Protein AF-A0A3B8V3L2-F1 (afdb_monomer_lite)

Secondary structure (DSSP, 8-state):
-EEPP--SSSS-EEEEEEE-SPSTT--EEEEEEES--SS-TT-S----SS--PPPSS--HHHHHHHHHHT-PPPP---

Structure (mmCIF, N/CA/C/O backbone):
data_AF-A0A3B8V3L2-F1
#
_entry.id   AF-A0A3B8V3L2-F1
#
loop_
_atom_site.group_PDB
_atom_site.id
_atom_site.type_symbol
_atom_site.label_atom_id
_atom_site.label_alt_id
_atom_site.label_comp_id
_atom_site.label_asym_id
_atom_site.label_entity_id
_atom_site.label_seq_id
_atom_site.pdbx_PDB_ins_code
_atom_site.Cartn_x
_atom_site.Cartn_y
_atom_site.Cartn_z
_atom_site.occupancy
_atom_site.B_iso_or_equiv
_atom_site.auth_seq_id
_atom_site.auth_comp_id
_atom_site.auth_asym_id
_atom_site.auth_atom_id
_atom_site.pdbx_PDB_model_num
ATOM 1 N N . MET A 1 1 ? 6.289 -10.419 9.105 1.00 91.88 1 MET A N 1
ATOM 2 C CA . MET A 1 1 ? 6.636 -9.783 7.821 1.00 91.88 1 MET A CA 1
ATOM 3 C C . MET A 1 1 ? 6.258 -10.753 6.730 1.00 91.88 1 MET A C 1
ATOM 5 O O . MET A 1 1 ? 6.643 -11.913 6.831 1.00 91.88 1 MET A O 1
ATOM 9 N N . THR A 1 2 ? 5.503 -10.284 5.746 1.00 97.94 2 THR A N 1
ATOM 10 C CA . THR A 1 2 ? 5.026 -11.084 4.619 1.00 97.94 2 THR A CA 1
ATOM 11 C C . THR A 1 2 ? 5.299 -10.312 3.338 1.00 97.94 2 THR A C 1
ATOM 13 O O . THR A 1 2 ? 4.839 -9.180 3.199 1.00 97.94 2 THR A O 1
ATOM 16 N N . ALA A 1 3 ? 6.043 -10.902 2.405 1.00 98.06 3 ALA A N 1
ATOM 17 C CA . ALA A 1 3 ? 6.182 -10.342 1.065 1.00 98.06 3 ALA A CA 1
ATOM 18 C C . ALA A 1 3 ? 4.849 -10.471 0.311 1.00 98.06 3 ALA A C 1
ATOM 20 O O . ALA A 1 3 ? 4.202 -11.519 0.368 1.00 98.06 3 ALA A O 1
ATOM 21 N N . LEU A 1 4 ? 4.434 -9.411 -0.380 1.00 97.88 4 LEU A N 1
ATOM 22 C CA . LEU A 1 4 ? 3.273 -9.459 -1.267 1.00 97.88 4 LEU A CA 1
ATOM 23 C C . LEU A 1 4 ? 3.638 -10.146 -2.591 1.00 97.88 4 LEU A C 1
ATOM 25 O O . LEU A 1 4 ? 4.813 -10.176 -2.966 1.00 97.88 4 LEU A O 1
ATOM 29 N N . PRO A 1 5 ? 2.642 -10.679 -3.322 1.00 97.75 5 PRO A N 1
ATOM 30 C CA . PRO A 1 5 ? 2.853 -11.154 -4.681 1.00 97.75 5 PRO A CA 1
ATOM 31 C C . PRO A 1 5 ? 3.454 -10.059 -5.567 1.00 97.75 5 PRO A C 1
ATOM 33 O O . PRO A 1 5 ? 2.985 -8.923 -5.557 1.00 97.75 5 PRO A O 1
ATOM 36 N N . HIS A 1 6 ? 4.461 -10.424 -6.357 1.00 96.56 6 HIS A N 1
ATOM 37 C CA . HIS A 1 6 ? 5.006 -9.544 -7.382 1.00 96.56 6 HIS A CA 1
ATOM 38 C C . HIS A 1 6 ? 4.083 -9.573 -8.603 1.00 96.56 6 HIS A C 1
ATOM 40 O O . HIS A 1 6 ? 3.909 -10.622 -9.225 1.00 96.56 6 HIS A O 1
ATOM 46 N N . LEU A 1 7 ? 3.448 -8.445 -8.908 1.00 96.25 7 LEU A N 1
ATOM 47 C CA . LEU A 1 7 ? 2.429 -8.328 -9.949 1.00 96.25 7 LEU A CA 1
ATOM 48 C C . 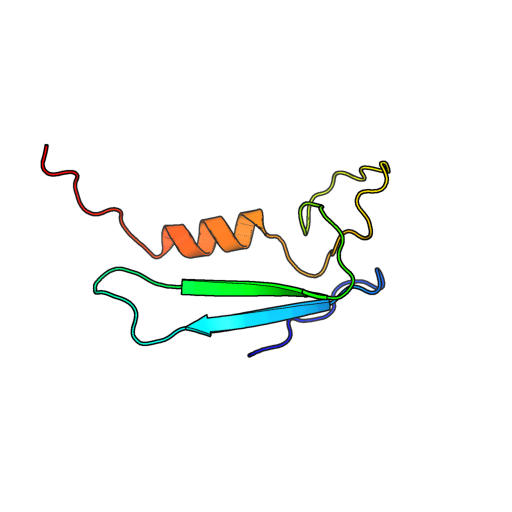LEU A 1 7 ? 2.993 -7.745 -11.243 1.00 96.25 7 LEU A C 1
ATOM 50 O O . LEU A 1 7 ? 2.387 -7.929 -12.301 1.00 96.25 7 LEU A O 1
ATOM 54 N N . ALA A 1 8 ? 4.121 -7.032 -11.183 1.00 93.62 8 ALA A N 1
ATOM 55 C CA . ALA A 1 8 ? 4.729 -6.474 -12.379 1.00 93.62 8 ALA A CA 1
ATOM 56 C C . ALA A 1 8 ? 6.227 -6.175 -12.243 1.00 93.62 8 ALA A C 1
ATOM 58 O O . ALA A 1 8 ? 6.663 -5.621 -11.242 1.00 93.62 8 ALA A O 1
ATOM 59 N N . ASP A 1 9 ? 6.978 -6.360 -13.334 1.00 95.44 9 ASP A N 1
ATOM 60 C CA . ASP A 1 9 ? 8.414 -6.054 -13.422 1.00 95.44 9 ASP A CA 1
ATOM 61 C C . ASP A 1 9 ? 8.697 -4.534 -13.482 1.00 95.44 9 ASP A C 1
ATOM 63 O O . ASP A 1 9 ? 9.241 -4.002 -14.450 1.00 95.44 9 ASP A O 1
ATOM 67 N N . ASP A 1 10 ? 8.283 -3.773 -12.465 1.00 93.75 10 ASP A N 1
ATOM 68 C CA . ASP A 1 10 ? 8.717 -2.382 -12.251 1.00 93.75 10 ASP A CA 1
ATOM 69 C C . ASP A 1 10 ? 9.928 -2.291 -11.324 1.00 93.75 10 ASP A C 1
ATOM 71 O O . ASP A 1 10 ? 10.356 -1.176 -11.022 1.00 93.75 10 ASP A O 1
ATOM 75 N N . GLY A 1 11 ? 10.480 -3.445 -10.919 1.00 95.94 11 GLY A N 1
ATOM 76 C CA . GLY A 1 11 ? 11.567 -3.672 -9.958 1.00 95.94 11 GLY A CA 1
ATOM 77 C C . GLY A 1 11 ? 11.419 -2.915 -8.643 1.00 95.94 11 GLY A C 1
ATOM 78 O O . GLY A 1 11 ? 12.406 -2.461 -8.057 1.00 95.94 11 GLY A O 1
ATOM 79 N N . THR A 1 12 ? 10.176 -2.784 -8.204 1.00 97.50 12 THR A N 1
ATOM 80 C CA . THR A 1 12 ? 9.839 -2.609 -6.799 1.00 97.50 12 THR A CA 1
ATOM 81 C C . THR A 1 12 ? 9.386 -3.947 -6.213 1.00 97.50 12 THR A C 1
ATOM 83 O O . THR A 1 12 ? 9.166 -4.910 -6.944 1.00 97.50 12 THR A O 1
ATOM 86 N N . SER A 1 13 ? 9.272 -4.015 -4.893 1.00 98.25 13 SER A N 1
ATOM 87 C CA . SER A 1 13 ? 8.566 -5.091 -4.195 1.00 98.25 13 SER A CA 1
ATOM 88 C C . SER A 1 13 ? 7.918 -4.536 -2.931 1.00 98.25 13 SER A C 1
ATOM 90 O O . SER A 1 13 ? 8.271 -3.440 -2.476 1.00 98.25 13 SER A O 1
ATOM 92 N N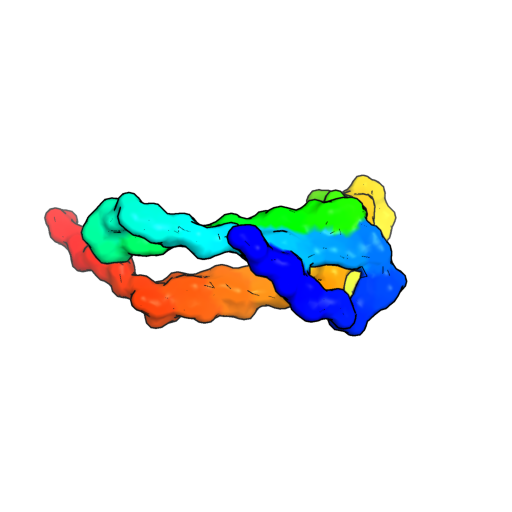 . VAL A 1 14 ? 6.953 -5.264 -2.365 1.00 98.44 14 VAL A N 1
ATOM 93 C CA . VAL A 1 14 ? 6.208 -4.811 -1.183 1.00 98.44 14 VAL A CA 1
ATOM 94 C C . VAL A 1 14 ? 6.274 -5.843 -0.065 1.00 98.44 14 VAL A C 1
ATOM 96 O O . VAL A 1 14 ? 6.043 -7.032 -0.271 1.00 98.44 14 VAL A O 1
ATOM 99 N N . GLU A 1 15 ? 6.555 -5.362 1.141 1.00 98.56 15 GLU A N 1
ATOM 100 C CA . GLU A 1 15 ? 6.521 -6.126 2.386 1.00 98.56 15 GLU A CA 1
ATOM 101 C C . GLU A 1 15 ? 5.393 -5.586 3.279 1.00 98.56 15 GLU A C 1
ATOM 103 O O . GLU A 1 15 ? 5.191 -4.371 3.366 1.00 98.56 15 GLU A O 1
ATOM 108 N N . ARG A 1 16 ? 4.664 -6.482 3.952 1.00 98.25 16 ARG A N 1
ATOM 109 C CA . ARG A 1 16 ? 3.621 -6.180 4.945 1.00 98.25 16 ARG A CA 1
ATOM 110 C C . ARG A 1 16 ? 4.043 -6.640 6.336 1.00 98.25 16 ARG A C 1
ATOM 112 O O . ARG A 1 16 ? 4.589 -7.733 6.510 1.00 98.25 16 ARG A O 1
ATOM 119 N N . TRP A 1 17 ? 3.726 -5.834 7.341 1.00 98.12 17 TRP A N 1
ATOM 120 C CA . TRP A 1 17 ? 3.827 -6.185 8.753 1.00 98.12 17 TRP A CA 1
ATOM 121 C C . TRP A 1 17 ? 2.487 -5.952 9.427 1.00 98.12 17 TRP A C 1
ATOM 123 O O . TRP A 1 17 ? 1.967 -4.838 9.422 1.00 98.12 17 TRP A O 1
ATOM 133 N N . ASP A 1 18 ? 1.970 -7.009 10.033 1.00 95.81 18 ASP A N 1
ATOM 134 C CA . ASP A 1 18 ? 0.806 -6.978 10.902 1.00 95.81 18 ASP A CA 1
ATOM 135 C C . ASP A 1 18 ? 1.293 -6.885 12.349 1.00 95.81 18 ASP A C 1
ATOM 137 O O . ASP A 1 18 ? 2.066 -7.737 12.799 1.00 95.81 18 ASP A O 1
ATOM 141 N N . TYR A 1 19 ? 0.883 -5.833 13.058 1.00 94.12 19 TYR A N 1
ATOM 142 C CA . TYR A 1 19 ? 1.245 -5.631 14.458 1.00 94.12 19 TYR A CA 1
ATOM 143 C C . TYR A 1 19 ? 0.125 -6.142 15.364 1.00 94.12 19 TYR A C 1
ATOM 145 O O . TYR A 1 19 ? -1.047 -5.822 15.171 1.00 94.12 19 TYR A O 1
ATOM 153 N N . ALA A 1 20 ? 0.501 -6.948 16.356 1.00 88.94 20 ALA A N 1
ATOM 154 C CA . ALA A 1 20 ? -0.392 -7.417 17.410 1.00 88.94 20 ALA A CA 1
ATOM 155 C C . ALA A 1 20 ? -0.383 -6.450 18.611 1.00 88.94 20 ALA A C 1
ATOM 157 O O . ALA A 1 20 ? 0.373 -5.482 18.625 1.00 88.94 20 ALA A O 1
ATOM 158 N N . GLU A 1 21 ? -1.227 -6.723 19.613 1.00 88.25 21 GLU A N 1
ATOM 159 C CA . GLU A 1 21 ? -1.225 -6.021 20.913 1.00 88.25 21 GLU A CA 1
ATOM 160 C C . GLU A 1 21 ? -1.458 -4.499 20.821 1.00 88.25 21 GLU A C 1
ATOM 162 O O . GLU A 1 21 ? -0.926 -3.709 21.597 1.00 88.25 21 GLU A O 1
ATOM 167 N N . CYS A 1 22 ? -2.285 -4.072 19.866 1.00 87.38 22 CYS A N 1
ATOM 168 C CA . CYS A 1 22 ? -2.715 -2.681 19.757 1.00 87.38 22 CYS A CA 1
ATOM 169 C C . CYS A 1 22 ? -3.667 -2.297 20.908 1.00 87.38 22 CYS A C 1
ATOM 171 O O . CYS A 1 22 ? -4.321 -3.154 21.508 1.00 87.38 22 CYS A O 1
ATOM 173 N N . ALA A 1 23 ? -3.782 -0.996 21.200 1.00 86.50 23 ALA A N 1
ATOM 174 C CA . ALA A 1 23 ? -4.764 -0.493 22.163 1.00 86.50 23 ALA A CA 1
ATOM 175 C C . ALA A 1 23 ? -6.190 -0.931 21.777 1.00 86.50 23 ALA A C 1
ATOM 177 O O . ALA A 1 23 ? -6.485 -1.138 20.595 1.00 86.50 23 ALA A O 1
ATOM 178 N N . ALA A 1 24 ? -7.083 -1.061 22.761 1.00 82.81 24 ALA A N 1
ATOM 179 C CA . ALA A 1 24 ? -8.446 -1.540 22.533 1.00 82.81 24 ALA A CA 1
ATOM 180 C C . ALA A 1 24 ? -9.158 -0.739 21.426 1.00 82.81 24 ALA A C 1
ATOM 182 O O . ALA A 1 24 ? -9.201 0.489 21.468 1.00 82.81 24 ALA A O 1
ATOM 183 N N . GLY A 1 25 ? -9.700 -1.447 20.430 1.00 82.75 25 GLY A N 1
ATOM 184 C CA . GLY A 1 25 ? -10.377 -0.833 19.283 1.00 82.75 25 GLY A CA 1
ATOM 185 C C . GLY A 1 25 ? -9.451 -0.232 18.219 1.00 82.75 25 GLY A C 1
ATOM 186 O O . GLY A 1 25 ? -9.945 0.420 17.306 1.00 82.75 25 GLY A O 1
ATOM 187 N N . SER A 1 26 ? -8.134 -0.446 18.302 1.00 88.00 26 SER A N 1
ATOM 188 C CA . SER A 1 26 ? -7.165 0.025 17.304 1.00 88.00 26 SER A CA 1
ATOM 189 C C . SER A 1 26 ? -6.442 -1.130 16.610 1.00 88.00 26 SER A C 1
ATOM 191 O O . SER A 1 26 ? -6.402 -2.258 17.103 1.00 88.00 26 SER A O 1
ATOM 193 N N . GLY A 1 27 ? -5.865 -0.842 15.449 1.00 91.81 27 GLY A N 1
ATOM 194 C CA . GLY A 1 27 ? -4.975 -1.749 14.738 1.00 91.81 27 GLY A CA 1
ATOM 195 C C . GLY A 1 27 ? -3.856 -0.987 14.052 1.00 91.81 27 GLY A C 1
ATOM 196 O O . GLY A 1 27 ? -3.963 0.219 13.819 1.00 91.81 27 GLY A O 1
ATOM 197 N N . PHE A 1 28 ? -2.786 -1.699 13.710 1.00 94.62 28 PHE A N 1
ATOM 198 C CA . PHE A 1 28 ? -1.687 -1.138 12.942 1.00 94.62 28 PHE A CA 1
ATOM 199 C C . PHE A 1 28 ? -1.139 -2.167 11.953 1.00 94.62 28 PHE A C 1
ATOM 201 O O . PHE A 1 28 ? -0.726 -3.267 12.321 1.00 94.62 28 PHE A O 1
ATOM 208 N N . VAL A 1 29 ? -1.133 -1.790 10.676 1.00 96.81 29 VAL A N 1
ATOM 209 C CA . VAL A 1 29 ? -0.527 -2.563 9.593 1.00 96.81 29 VAL A CA 1
ATOM 210 C C . VAL A 1 29 ? 0.404 -1.631 8.835 1.00 96.81 29 VAL A C 1
ATOM 212 O O . VAL A 1 29 ? 0.007 -0.539 8.428 1.00 96.81 29 VAL A O 1
ATOM 215 N N . PHE A 1 30 ? 1.645 -2.063 8.639 1.00 97.62 30 PHE A N 1
ATOM 216 C CA . PHE A 1 30 ? 2.650 -1.304 7.907 1.00 97.62 30 PHE A CA 1
ATOM 217 C C . PHE A 1 30 ? 2.955 -1.975 6.573 1.00 97.62 30 PHE A C 1
ATOM 219 O O . PHE A 1 30 ? 3.113 -3.194 6.506 1.00 97.62 30 PHE A O 1
ATOM 226 N N . TYR A 1 31 ? 3.087 -1.164 5.527 1.00 98.31 31 TYR A N 1
ATOM 227 C CA . TYR A 1 31 ? 3.561 -1.594 4.218 1.00 98.31 31 TYR A CA 1
ATOM 228 C C . TYR A 1 31 ? 4.824 -0.825 3.861 1.00 98.31 31 TYR A C 1
ATOM 230 O O . TYR A 1 31 ? 4.855 0.405 3.933 1.00 98.31 31 TYR A O 1
ATOM 238 N N . LYS A 1 32 ? 5.855 -1.549 3.430 1.00 97.94 32 LYS A N 1
ATOM 239 C CA . LYS A 1 32 ? 7.106 -0.977 2.932 1.00 97.94 32 LYS A CA 1
ATOM 240 C C . LYS A 1 32 ? 7.258 -1.332 1.472 1.00 97.94 32 LYS A C 1
ATOM 242 O O . LYS A 1 32 ? 7.133 -2.492 1.094 1.00 97.94 32 LYS A O 1
ATOM 247 N N . ILE A 1 33 ? 7.594 -0.328 0.679 1.00 97.81 33 ILE A N 1
ATOM 248 C CA . ILE A 1 33 ? 7.850 -0.481 -0.746 1.00 97.81 33 ILE A CA 1
ATOM 249 C C . ILE A 1 33 ? 9.347 -0.348 -0.953 1.00 97.81 33 ILE A C 1
ATOM 251 O O . ILE A 1 33 ? 9.938 0.704 -0.705 1.00 97.81 33 ILE A O 1
ATOM 255 N N . LEU A 1 34 ? 9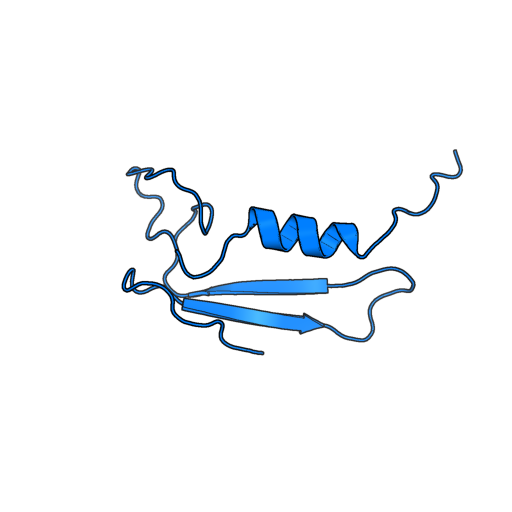.966 -1.439 -1.374 1.00 98.19 34 LEU A N 1
ATOM 256 C CA . LEU A 1 34 ? 11.391 -1.515 -1.650 1.00 98.19 34 LEU A CA 1
ATOM 257 C C . LEU A 1 34 ? 11.645 -1.073 -3.088 1.00 98.19 34 LEU A C 1
ATOM 259 O O . LEU A 1 34 ? 10.900 -1.426 -3.999 1.00 98.19 34 LEU A O 1
ATOM 263 N N . GLY A 1 35 ? 12.678 -0.254 -3.291 1.00 96.38 35 GLY A N 1
ATOM 264 C CA . GLY A 1 35 ? 12.997 0.318 -4.604 1.00 96.38 35 GLY A CA 1
ATOM 265 C C . GLY A 1 35 ? 11.968 1.330 -5.128 1.00 96.38 35 GLY A C 1
ATOM 266 O O . GLY A 1 35 ? 12.173 1.889 -6.204 1.00 96.38 35 GLY A O 1
ATOM 267 N N . GLY A 1 36 ? 10.886 1.581 -4.385 1.00 94.12 36 GLY A N 1
ATOM 268 C CA . GLY A 1 36 ? 9.881 2.586 -4.703 1.00 94.12 36 GLY A CA 1
ATOM 269 C C . GLY A 1 36 ? 10.375 4.005 -4.433 1.00 94.12 36 GLY A C 1
ATOM 270 O O . GLY A 1 36 ? 11.202 4.250 -3.557 1.00 94.12 36 GLY A O 1
ATOM 271 N N . GLY A 1 37 ? 9.854 4.948 -5.206 1.00 92.94 37 GLY A N 1
ATOM 272 C CA . GLY A 1 37 ? 10.009 6.375 -4.986 1.00 92.94 37 GLY A CA 1
ATOM 273 C C . GLY A 1 37 ? 8.798 7.002 -4.285 1.00 92.94 37 GLY A C 1
ATOM 274 O O . GLY A 1 37 ? 7.857 6.311 -3.894 1.00 92.94 37 GLY A O 1
ATOM 275 N N . HIS A 1 38 ? 8.803 8.328 -4.152 1.00 94.19 38 HIS A N 1
ATOM 276 C CA . HIS A 1 38 ? 7.741 9.122 -3.532 1.00 94.19 38 HIS A CA 1
ATOM 277 C C . HIS A 1 38 ? 6.518 9.267 -4.458 1.00 94.19 38 HIS A C 1
ATOM 279 O O . HIS A 1 38 ? 6.219 10.335 -4.991 1.00 94.19 38 HIS A O 1
ATOM 285 N N . THR A 1 39 ? 5.832 8.151 -4.689 1.00 93.12 39 THR A N 1
ATOM 286 C CA . THR A 1 39 ? 4.667 8.029 -5.576 1.00 93.12 39 THR A CA 1
ATOM 287 C C . THR A 1 39 ? 3.525 7.300 -4.872 1.00 93.12 39 THR A C 1
ATOM 289 O O . THR A 1 39 ? 3.733 6.681 -3.831 1.00 93.12 39 THR A O 1
ATOM 292 N N . TRP A 1 40 ? 2.317 7.357 -5.445 1.00 95.12 40 TRP A N 1
ATOM 293 C CA . TRP A 1 40 ? 1.170 6.602 -4.940 1.00 95.12 40 TRP A CA 1
ATOM 294 C C . TRP A 1 40 ? 1.115 5.193 -5.563 1.00 95.12 40 TRP A C 1
ATOM 296 O O . TRP A 1 40 ? 0.919 5.087 -6.781 1.00 95.12 40 TRP A O 1
ATOM 306 N N . PRO A 1 41 ? 1.280 4.116 -4.776 1.00 95.94 41 PRO A N 1
ATOM 307 C CA . PRO A 1 41 ? 1.287 2.737 -5.272 1.00 95.94 41 PRO A CA 1
ATOM 308 C C . PRO A 1 41 ? -0.060 2.347 -5.879 1.00 95.94 41 PRO A C 1
ATOM 310 O O . PRO A 1 41 ? -1.111 2.723 -5.357 1.00 95.94 41 PRO A O 1
ATOM 313 N N . GLY A 1 42 ? -0.026 1.641 -7.010 1.00 94.56 42 GLY A N 1
ATOM 314 C CA . GLY A 1 42 ? -1.235 1.230 -7.734 1.00 94.56 42 GLY A CA 1
ATOM 315 C C . GLY A 1 42 ? -1.964 2.368 -8.460 1.00 94.56 42 GLY A C 1
ATOM 316 O O . GLY A 1 42 ? -2.931 2.119 -9.175 1.00 94.56 42 GLY A O 1
ATOM 317 N N . SER A 1 43 ? -1.496 3.619 -8.349 1.00 92.69 43 SER A N 1
ATOM 318 C CA . SER A 1 43 ? -2.107 4.741 -9.066 1.00 92.69 43 SER A CA 1
ATOM 319 C C . SER A 1 43 ? -1.979 4.570 -10.587 1.00 92.69 43 SER A C 1
ATOM 321 O O . SER A 1 43 ? -0.881 4.274 -11.078 1.00 92.69 43 SER A O 1
ATOM 323 N N . PRO A 1 44 ? -3.037 4.853 -11.372 1.00 88.38 44 PRO A N 1
ATOM 324 C CA . PRO A 1 44 ? -2.950 4.855 -12.832 1.00 88.38 44 PRO A CA 1
ATOM 325 C C . PRO A 1 44 ? -2.123 6.039 -13.363 1.00 88.38 44 PRO A C 1
ATOM 327 O O . PRO A 1 44 ? -1.702 6.035 -14.518 1.00 88.38 44 PRO A O 1
ATOM 330 N N . LEU A 1 45 ? -1.852 7.053 -12.532 1.00 86.12 45 LEU A N 1
ATOM 331 C CA . LEU A 1 45 ? -1.135 8.256 -12.945 1.00 86.12 45 LEU A CA 1
ATOM 33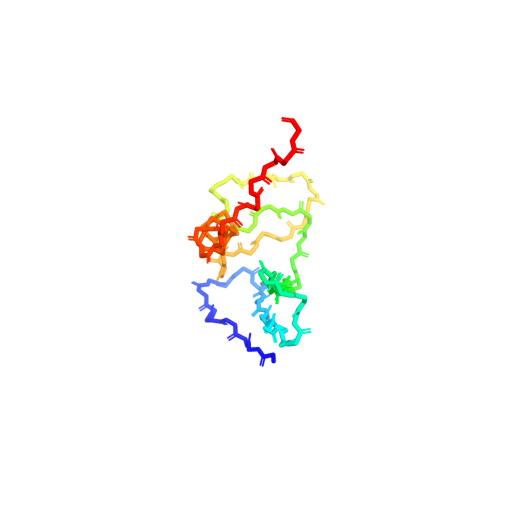2 C C . LEU A 1 45 ? 0.364 7.986 -13.085 1.00 86.12 45 LEU A C 1
ATOM 334 O O . LEU A 1 45 ? 1.040 7.599 -12.129 1.00 86.12 45 LEU A O 1
ATOM 338 N N . ASN A 1 46 ? 0.908 8.226 -14.274 1.00 77.81 46 ASN A N 1
ATOM 339 C CA . ASN A 1 46 ? 2.344 8.167 -14.535 1.00 77.81 46 ASN A CA 1
ATOM 340 C C . ASN A 1 46 ? 2.938 9.574 -14.435 1.00 77.81 46 ASN A C 1
ATOM 342 O O . ASN A 1 46 ? 3.019 10.305 -15.420 1.00 77.81 46 ASN A O 1
ATOM 346 N N . LEU A 1 47 ? 3.332 9.961 -13.222 1.00 78.25 47 LEU A N 1
ATOM 347 C CA . LEU A 1 47 ? 4.017 11.228 -12.986 1.00 78.25 47 LEU A CA 1
ATOM 348 C C . LEU A 1 47 ? 5.514 11.051 -13.269 1.00 78.25 47 LEU A C 1
ATOM 350 O O . LEU A 1 47 ? 6.216 10.362 -12.538 1.00 78.25 47 LEU A O 1
ATOM 354 N N . SER A 1 48 ? 6.012 11.689 -14.328 1.00 62.06 48 SER A N 1
ATOM 355 C CA . SER A 1 48 ? 7.406 11.578 -14.791 1.00 62.06 48 SER A CA 1
ATOM 356 C C . SER A 1 48 ? 8.415 12.433 -14.005 1.00 62.06 48 SER A C 1
ATOM 358 O O . SER A 1 48 ? 9.598 12.468 -14.339 1.00 62.06 48 SER A O 1
ATOM 360 N N . ARG A 1 49 ? 7.984 13.150 -12.960 1.00 71.38 49 ARG A N 1
ATOM 361 C CA . ARG A 1 49 ? 8.780 14.208 -12.313 1.00 71.38 49 ARG A CA 1
ATOM 362 C C . ARG A 1 49 ? 9.680 13.711 -11.184 1.00 71.38 49 ARG A C 1
ATOM 364 O O . ARG A 1 49 ? 9.426 14.040 -10.036 1.00 71.38 49 ARG A O 1
ATOM 371 N N . GLY A 1 50 ? 10.726 12.940 -11.482 1.00 82.31 50 GLY A N 1
ATOM 372 C CA . GLY A 1 50 ? 11.800 12.655 -10.508 1.00 82.31 50 GLY A CA 1
ATOM 373 C C . GLY A 1 50 ? 11.349 12.012 -9.186 1.00 82.31 50 GLY A C 1
ATOM 374 O O . GLY A 1 50 ? 12.127 11.944 -8.243 1.00 82.31 50 GLY A O 1
ATOM 375 N N . LEU A 1 51 ? 10.107 11.524 -9.117 1.00 90.62 51 LEU A N 1
ATOM 376 C CA . LEU A 1 51 ? 9.516 10.943 -7.917 1.00 90.62 51 LEU A CA 1
ATOM 377 C C . LEU A 1 51 ? 10.008 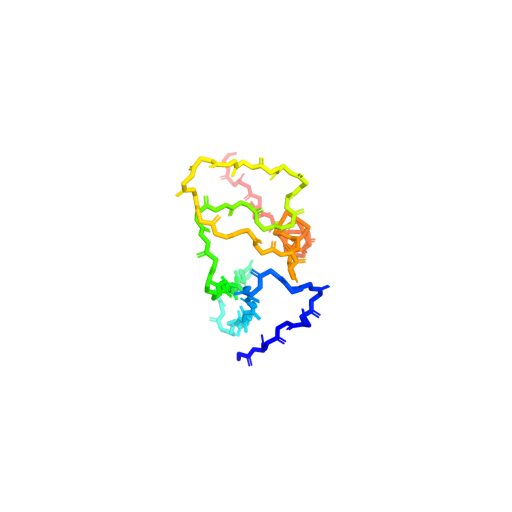9.514 -7.677 1.00 90.62 51 LEU A C 1
ATOM 379 O O . LEU A 1 51 ? 9.630 8.916 -6.684 1.00 90.62 51 LEU A O 1
ATOM 383 N N . GLY A 1 52 ? 10.845 8.966 -8.561 1.00 91.19 52 GLY A N 1
ATOM 384 C CA . GLY A 1 52 ? 11.322 7.587 -8.511 1.00 91.19 52 GLY A CA 1
ATOM 385 C C . GLY A 1 52 ? 10.307 6.582 -9.060 1.00 91.19 52 GLY A C 1
ATOM 386 O O . GLY A 1 52 ? 9.372 6.937 -9.778 1.00 91.19 52 GLY A O 1
ATOM 387 N N . ARG A 1 53 ? 10.537 5.298 -8.771 1.00 92.94 53 ARG A N 1
ATOM 388 C CA . ARG A 1 53 ? 9.752 4.183 -9.325 1.00 92.94 53 ARG A CA 1
ATOM 389 C C . ARG A 1 53 ? 8.414 4.068 -8.603 1.00 92.94 53 ARG A C 1
ATOM 391 O O . ARG A 1 53 ? 8.363 4.136 -7.379 1.00 92.94 53 ARG A O 1
ATOM 398 N N . LYS A 1 54 ? 7.338 3.846 -9.348 1.00 93.56 54 LYS A N 1
ATOM 399 C CA . LYS A 1 54 ? 6.014 3.574 -8.784 1.00 93.56 54 LYS A CA 1
ATOM 400 C C . LYS A 1 54 ? 5.778 2.071 -8.751 1.00 93.56 54 LYS A C 1
ATOM 402 O O . LYS A 1 54 ? 5.916 1.430 -9.787 1.00 93.56 54 LYS A O 1
ATOM 407 N N . SER A 1 55 ? 5.396 1.552 -7.587 1.00 95.69 55 SER A N 1
ATOM 408 C CA . SER A 1 55 ? 5.052 0.139 -7.426 1.00 95.69 55 SER A CA 1
ATOM 409 C C . SER A 1 55 ? 3.646 -0.164 -7.936 1.00 95.69 55 SER A C 1
ATOM 411 O O . SER A 1 55 ? 2.713 0.615 -7.697 1.00 95.69 55 SER A O 1
ATOM 413 N N . ARG A 1 56 ? 3.501 -1.299 -8.624 1.00 95.81 56 ARG A N 1
ATOM 414 C CA . ARG A 1 56 ? 2.220 -1.857 -9.092 1.00 95.81 56 ARG A CA 1
ATOM 415 C C . ARG A 1 56 ? 1.773 -3.094 -8.308 1.00 95.81 56 ARG A C 1
ATOM 417 O O . ARG A 1 56 ? 0.698 -3.613 -8.581 1.00 95.81 56 ARG A O 1
ATOM 424 N N . ASP A 1 57 ? 2.546 -3.514 -7.310 1.00 97.06 57 ASP A N 1
ATOM 425 C CA . ASP A 1 57 ? 2.268 -4.704 -6.492 1.00 97.06 57 ASP A CA 1
ATOM 426 C C . ASP A 1 57 ? 1.201 -4.461 -5.404 1.00 97.06 57 ASP A C 1
ATOM 428 O O . ASP A 1 57 ? 0.755 -5.393 -4.737 1.00 97.06 57 ASP A O 1
ATOM 432 N N . LEU A 1 58 ? 0.784 -3.205 -5.203 1.00 96.62 58 LEU A N 1
ATOM 433 C CA . LEU A 1 58 ? -0.144 -2.785 -4.153 1.00 96.62 58 LEU A CA 1
ATOM 434 C C . LEU A 1 58 ? -1.058 -1.656 -4.648 1.00 96.62 58 LEU A C 1
ATOM 436 O O . LEU A 1 58 ? -0.565 -0.635 -5.122 1.00 96.62 58 LEU A O 1
ATOM 440 N N . ASP A 1 59 ? -2.370 -1.786 -4.440 1.00 97.06 59 ASP A N 1
ATOM 441 C CA . ASP A 1 59 ? -3.305 -0.653 -4.462 1.00 97.06 59 ASP A CA 1
ATOM 442 C C . ASP A 1 59 ? -3.409 -0.067 -3.048 1.00 97.06 59 ASP A C 1
ATOM 444 O O . ASP A 1 59 ? -4.095 -0.607 -2.175 1.00 97.06 59 ASP A O 1
ATOM 448 N N . ALA A 1 60 ? -2.691 1.033 -2.811 1.00 97.12 60 ALA A N 1
ATOM 449 C CA . ALA A 1 60 ? -2.633 1.648 -1.488 1.00 97.12 60 ALA A CA 1
ATOM 450 C C . ALA A 1 60 ? -3.997 2.200 -1.044 1.00 97.12 60 ALA A C 1
ATOM 452 O O . ALA A 1 60 ? -4.350 2.091 0.131 1.00 97.12 60 ALA A O 1
ATOM 453 N N . SER A 1 61 ? -4.779 2.757 -1.974 1.00 97.12 61 SER A N 1
ATOM 454 C CA . SER A 1 61 ? -6.095 3.326 -1.671 1.00 97.12 61 SER A CA 1
ATOM 455 C C . SER A 1 61 ? -7.052 2.243 -1.199 1.00 97.12 61 SER A C 1
ATOM 457 O O . SER A 1 61 ? -7.689 2.394 -0.156 1.00 97.12 61 SER A O 1
ATOM 459 N N . ARG A 1 62 ? -7.114 1.129 -1.937 1.00 97.38 62 ARG A N 1
ATOM 460 C CA . ARG A 1 62 ? -7.960 -0.005 -1.572 1.00 97.38 62 ARG A CA 1
ATOM 461 C C . ARG A 1 62 ? -7.555 -0.587 -0.223 1.00 97.38 62 ARG A C 1
ATOM 463 O O . ARG A 1 62 ? -8.417 -0.787 0.620 1.00 97.38 62 ARG A O 1
ATOM 470 N N . VAL A 1 63 ? -6.259 -0.796 0.009 1.00 96.94 63 VAL A N 1
ATOM 471 C CA . VAL A 1 63 ? -5.772 -1.350 1.280 1.00 96.94 63 VAL A CA 1
ATOM 472 C C . VAL A 1 63 ? -6.103 -0.456 2.473 1.00 96.94 63 VAL A C 1
ATOM 474 O O . VAL A 1 63 ? -6.490 -0.972 3.519 1.00 96.94 63 VAL A O 1
ATOM 477 N N . MET A 1 64 ? -5.996 0.867 2.331 1.00 96.69 64 MET A N 1
ATOM 478 C CA . MET A 1 64 ? -6.398 1.788 3.398 1.00 96.69 64 MET A CA 1
ATOM 479 C C . MET A 1 64 ? -7.904 1.739 3.657 1.00 96.69 64 MET A C 1
ATOM 481 O O . MET A 1 64 ? -8.313 1.657 4.811 1.00 96.69 64 MET A O 1
ATOM 485 N N . VAL A 1 65 ? -8.730 1.748 2.608 1.00 96.38 65 VAL A N 1
ATOM 486 C CA . VAL A 1 65 ? -10.192 1.655 2.750 1.00 96.38 65 VAL A CA 1
ATOM 487 C C . VAL A 1 65 ? -10.604 0.326 3.384 1.00 96.38 65 VAL A C 1
ATOM 489 O O . VAL A 1 65 ? -11.391 0.327 4.326 1.00 96.38 65 VAL A O 1
ATOM 492 N N . ASP A 1 66 ? -10.045 -0.794 2.924 1.00 96.19 66 ASP A N 1
ATOM 493 C CA . ASP A 1 66 ? -10.321 -2.124 3.476 1.00 96.19 66 ASP A CA 1
ATOM 494 C C . ASP A 1 66 ? -9.898 -2.211 4.953 1.00 96.19 66 ASP A C 1
ATOM 496 O O . ASP A 1 66 ? -10.619 -2.795 5.760 1.00 96.19 66 ASP A O 1
ATOM 500 N N . PHE A 1 67 ? -8.773 -1.584 5.327 1.00 94.62 67 PHE A N 1
ATOM 501 C CA . PHE A 1 67 ? -8.361 -1.471 6.726 1.00 94.62 67 PHE A CA 1
ATOM 502 C C . PHE A 1 67 ? -9.392 -0.683 7.538 1.00 94.62 67 PHE A C 1
ATOM 504 O O . PHE A 1 67 ? -9.930 -1.219 8.501 1.00 94.62 67 PHE A O 1
ATOM 511 N N . PHE A 1 68 ? -9.720 0.552 7.144 1.00 92.50 68 PHE A N 1
ATOM 512 C CA . PHE A 1 68 ? -10.627 1.403 7.921 1.00 92.50 68 PHE A CA 1
ATOM 513 C C . PHE A 1 68 ? -12.063 0.875 7.980 1.00 92.50 68 PHE A C 1
ATOM 515 O O . PHE A 1 68 ? -12.702 1.034 9.011 1.00 92.50 68 PHE A O 1
ATOM 522 N N . ASN A 1 69 ? -12.556 0.188 6.946 1.00 92.62 69 ASN A N 1
ATOM 523 C CA . ASN A 1 69 ? -13.878 -0.453 6.969 1.00 92.62 69 ASN A CA 1
ATOM 524 C C . ASN A 1 69 ? -13.993 -1.572 8.022 1.00 92.62 69 ASN A C 1
ATOM 526 O O . ASN A 1 69 ? -15.104 -1.955 8.384 1.00 92.62 69 ASN A O 1
ATOM 530 N N . GLY A 1 70 ? -12.867 -2.103 8.509 1.00 89.19 70 GLY A N 1
ATOM 531 C CA . GLY A 1 70 ? -12.828 -3.056 9.619 1.00 89.19 70 GLY A CA 1
ATOM 532 C C . GLY A 1 70 ? -12.919 -2.417 11.010 1.00 89.19 70 GLY A C 1
ATOM 533 O O . GLY A 1 70 ? -13.005 -3.149 11.994 1.00 89.19 70 GLY A O 1
ATOM 534 N N . TYR A 1 71 ? -12.901 -1.084 11.109 1.00 88.81 71 TYR A N 1
ATOM 535 C CA . TYR A 1 71 ? -12.929 -0.345 12.372 1.00 88.81 71 TYR A CA 1
ATOM 536 C C . TYR A 1 71 ? -14.053 0.696 12.374 1.00 88.81 71 TYR A C 1
ATOM 538 O O . TYR A 1 71 ? -14.373 1.311 11.362 1.00 88.81 71 TYR A O 1
ATOM 546 N N . SER A 1 72 ? -14.634 0.941 13.544 1.00 83.06 72 SER A N 1
ATOM 547 C CA . SER A 1 72 ? -15.511 2.088 13.782 1.00 83.06 72 SER A CA 1
ATOM 548 C C . SER A 1 72 ? -14.736 3.172 14.518 1.00 83.06 72 SER A C 1
ATOM 550 O O . SER A 1 72 ? -13.984 2.872 15.448 1.00 83.06 72 SER A O 1
ATOM 552 N N . VAL A 1 73 ? -14.952 4.436 14.159 1.00 76.81 73 VAL A N 1
ATOM 553 C CA . VAL A 1 73 ? -14.535 5.536 15.033 1.00 76.81 73 VAL A CA 1
ATOM 554 C C . VAL A 1 73 ? -15.340 5.458 16.328 1.00 76.81 73 VAL A C 1
ATOM 556 O O . VAL A 1 73 ? -16.534 5.164 16.299 1.00 76.81 73 VAL A O 1
ATOM 559 N N . ALA A 1 74 ? -14.690 5.673 17.471 1.00 71.62 74 ALA A N 1
ATOM 560 C CA . ALA A 1 74 ? -15.426 5.836 18.716 1.00 71.62 74 ALA A CA 1
ATOM 561 C C . ALA A 1 74 ? -16.348 7.055 18.578 1.00 71.62 74 ALA A C 1
ATOM 563 O O . ALA A 1 74 ? -15.920 8.087 18.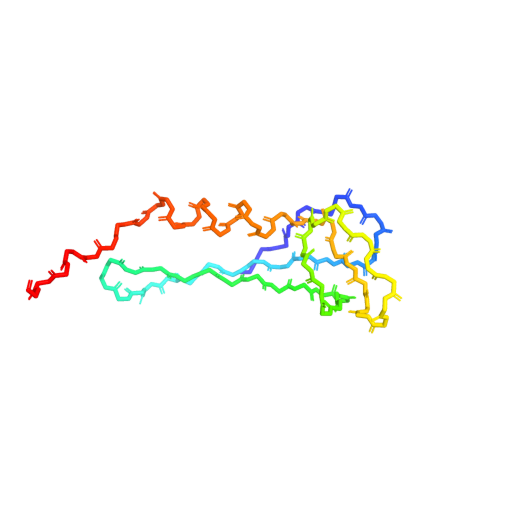053 1.00 71.62 74 ALA A O 1
ATOM 564 N N . GLU A 1 75 ? -17.593 6.923 19.036 1.00 71.25 75 GLU A N 1
ATOM 565 C CA . GLU A 1 75 ? -18.535 8.040 19.090 1.00 71.25 75 GLU A CA 1
ATOM 566 C C . GLU A 1 75 ? -17.866 9.231 19.780 1.00 71.25 75 GLU A C 1
ATOM 568 O O . GLU A 1 75 ? -17.294 9.115 20.871 1.00 71.25 75 GLU A O 1
ATOM 573 N N . ALA A 1 76 ? -17.896 10.376 19.107 1.00 67.12 76 ALA A N 1
ATOM 574 C CA . ALA A 1 76 ? -17.308 11.591 19.627 1.00 67.12 76 ALA A CA 1
ATOM 575 C C . ALA A 1 76 ? -18.223 12.086 20.760 1.00 67.12 76 ALA A C 1
ATOM 577 O O . ALA A 1 76 ? -19.294 12.620 20.502 1.00 67.12 76 ALA A O 1
ATOM 578 N N . GLY A 1 77 ? -17.822 11.867 22.015 1.00 67.94 77 GLY A N 1
ATOM 579 C CA . GLY A 1 77 ? -18.580 12.263 23.209 1.00 67.94 77 GLY A CA 1
ATOM 580 C C . GLY A 1 77 ? -18.526 13.765 23.509 1.00 67.94 77 GLY A C 1
ATOM 581 O O . GLY A 1 77 ? -18.176 14.133 24.630 1.00 67.94 77 GLY A O 1
ATOM 582 N N . TRP A 1 78 ? -18.811 14.602 22.509 1.00 62.66 78 TRP A N 1
ATOM 583 C CA . TRP A 1 78 ? -18.853 16.064 22.616 1.00 62.66 78 TRP A CA 1
ATOM 584 C C . TRP A 1 78 ? -20.291 16.568 22.560 1.00 62.66 78 TRP A C 1
ATOM 586 O O . TRP A 1 78 ? -21.035 16.117 21.661 1.00 62.66 78 TRP A O 1
#

Foldseek 3Di:
DDWFDQPDPLPKTKDKDWDPDDDPQDGDIDMDIGQAFQDQECDPDDDPPPRGTHHPRDRPVVVVVVVPVVGDDDPDPD

Sequence (78 aa):
MTALPHLADDGTSVERWDYAECAAGSGFVFYKILGGGHTWPGSPLNLSRGLGRKSRDLDASRVMVDFFNGYSVAEAGW

Radius of gyration: 15.3 Å; chains: 1; bounding box: 32×27×38 Å

pLDDT: mean 90.95, std 8.97, range [62.06, 98.56]